Protein AF-A0A4Y4EVH4-F1 (afdb_monomer_lite)

Secondary structure (DSSP, 8-state):
-PPPEEEEEEESSS-EEEEEEEEES-EEEEEEEEEEEEEEEEEEEEEEEEEEEEEEEEEEEEEEEEEEEEEEEEEEEEE-SSS-EEEEEEE-

Organism: NCBI:txid252

Structure (mmCIF, N/CA/C/O backbone):
data_AF-A0A4Y4EVH4-F1
#
_entry.id   AF-A0A4Y4EVH4-F1
#
loop_
_atom_site.group_PDB
_atom_site.id
_atom_site.type_symbol
_atom_site.label_atom_id
_atom_site.label_alt_id
_atom_site.label_comp_id
_atom_site.label_asym_id
_atom_site.label_entity_id
_atom_site.label_seq_id
_atom_site.pdbx_PDB_ins_code
_atom_site.Cartn_x
_atom_site.Cartn_y
_atom_site.Cartn_z
_atom_site.occupancy
_atom_site.B_iso_or_equiv
_atom_site.auth_seq_id
_atom_site.auth_comp_id
_atom_site.auth_asym_id
_atom_site.auth_atom_id
_atom_site.pdbx_PDB_model_num
ATOM 1 N N . MET A 1 1 ? -12.570 -8.011 20.500 1.00 55.34 1 MET A N 1
ATOM 2 C CA . MET A 1 1 ? -11.396 -7.636 19.688 1.00 55.34 1 MET A CA 1
ATOM 3 C C . MET A 1 1 ? -11.367 -8.578 18.496 1.00 55.34 1 MET A C 1
ATOM 5 O O . MET A 1 1 ? -11.098 -9.755 18.694 1.00 55.34 1 MET A O 1
ATOM 9 N N . GLY A 1 2 ? -11.786 -8.122 17.316 1.00 70.06 2 GLY A N 1
ATOM 10 C CA . GLY A 1 2 ? -11.695 -8.919 16.087 1.00 70.06 2 GLY A CA 1
ATOM 11 C C . GLY A 1 2 ? -10.265 -8.977 15.551 1.00 70.06 2 GLY A C 1
ATOM 12 O O . GLY A 1 2 ? -9.499 -8.052 15.830 1.00 70.06 2 GLY A O 1
ATOM 13 N N . PRO A 1 3 ? -9.884 -10.026 14.805 1.00 80.62 3 PRO A N 1
ATOM 14 C CA . PRO A 1 3 ? -8.559 -10.109 14.204 1.00 80.62 3 PRO A CA 1
ATOM 15 C C . PRO A 1 3 ? -8.401 -9.075 13.081 1.00 80.62 3 PRO A C 1
ATOM 17 O O . PRO A 1 3 ? -9.369 -8.746 12.398 1.00 80.62 3 PRO A O 1
ATOM 20 N N . ASN A 1 4 ? -7.175 -8.597 12.878 1.00 83.69 4 ASN A N 1
ATOM 21 C CA . ASN A 1 4 ? -6.778 -7.939 11.635 1.00 83.69 4 ASN A CA 1
ATOM 22 C C . ASN A 1 4 ? -6.106 -8.982 10.734 1.00 83.69 4 ASN A C 1
ATOM 24 O O . ASN A 1 4 ? -5.384 -9.851 11.229 1.00 83.69 4 ASN A O 1
ATOM 28 N N . LEU A 1 5 ? -6.355 -8.910 9.432 1.00 86.69 5 LEU A N 1
ATOM 29 C CA . LEU A 1 5 ? -5.759 -9.771 8.424 1.00 86.69 5 LEU A CA 1
ATOM 30 C C . LEU A 1 5 ? -4.869 -8.931 7.513 1.00 86.69 5 LEU A C 1
ATOM 32 O O . LEU A 1 5 ? -5.342 -7.982 6.897 1.00 86.69 5 LEU A O 1
ATOM 36 N N . ALA A 1 6 ? -3.607 -9.323 7.380 1.00 85.88 6 ALA A N 1
ATOM 37 C CA . ALA A 1 6 ? -2.691 -8.765 6.398 1.00 85.88 6 ALA A CA 1
ATOM 38 C C . ALA A 1 6 ? -2.151 -9.885 5.502 1.00 85.88 6 ALA A C 1
ATOM 40 O O . ALA A 1 6 ? -1.761 -10.946 5.992 1.00 85.88 6 ALA A O 1
ATOM 41 N N . SER A 1 7 ? -2.111 -9.649 4.194 1.00 89.56 7 SER A N 1
ATOM 42 C CA . SER A 1 7 ? -1.499 -10.538 3.214 1.00 89.56 7 SER A CA 1
ATOM 43 C C . SER A 1 7 ? -0.635 -9.730 2.260 1.00 89.56 7 SER A C 1
ATOM 45 O O . SER A 1 7 ? -1.060 -8.700 1.742 1.00 89.56 7 SER A O 1
ATOM 47 N N . VAL A 1 8 ? 0.588 -10.198 2.040 1.00 84.56 8 VAL A N 1
ATOM 48 C CA . VAL A 1 8 ? 1.550 -9.576 1.137 1.00 84.56 8 VAL A CA 1
ATOM 49 C C . VAL A 1 8 ? 2.061 -10.651 0.186 1.00 84.56 8 VAL A C 1
ATOM 51 O O . VAL A 1 8 ? 2.643 -11.647 0.611 1.00 84.56 8 VAL A O 1
ATOM 54 N N . TYR A 1 9 ? 1.841 -10.443 -1.103 1.00 88.44 9 TYR A N 1
ATOM 55 C CA . TYR A 1 9 ? 2.347 -11.252 -2.196 1.00 88.44 9 TYR A CA 1
ATOM 56 C C . TYR A 1 9 ? 3.323 -10.411 -3.016 1.00 88.44 9 TYR A C 1
ATOM 58 O O . TYR A 1 9 ? 2.979 -9.331 -3.487 1.00 88.44 9 TYR A O 1
ATOM 66 N N . GLN A 1 10 ? 4.550 -10.892 -3.192 1.00 84.06 10 GLN A N 1
ATOM 67 C CA . GLN A 1 10 ? 5.581 -10.201 -3.963 1.00 84.06 10 GLN A CA 1
ATOM 68 C C . GLN A 1 10 ? 6.229 -11.187 -4.934 1.00 84.06 10 GLN A C 1
ATOM 70 O O . GLN A 1 10 ? 6.620 -12.288 -4.554 1.00 84.06 10 GLN A O 1
ATOM 75 N N . SER A 1 11 ? 6.367 -10.781 -6.190 1.00 87.00 11 SER A N 1
ATOM 76 C CA . SER A 1 11 ? 7.005 -11.541 -7.259 1.00 87.00 11 SER A C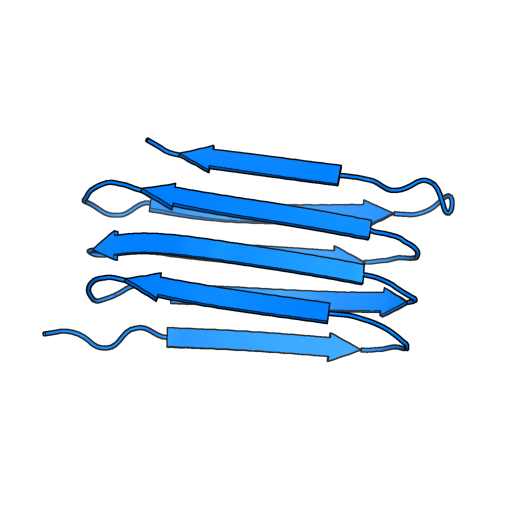A 1
ATOM 77 C C . SER A 1 11 ? 7.954 -10.629 -8.033 1.00 87.00 11 SER A C 1
ATOM 79 O O . SER A 1 11 ? 7.539 -9.576 -8.511 1.00 87.00 11 SER A O 1
A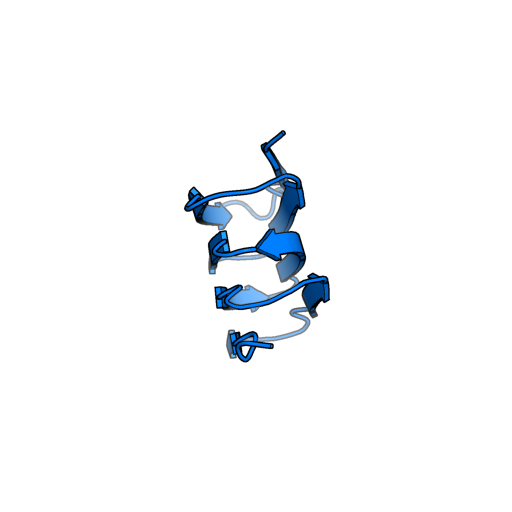TOM 81 N N . GLY A 1 12 ? 9.208 -11.059 -8.196 1.00 84.00 12 GLY A N 1
ATOM 82 C CA . GLY A 1 12 ? 10.296 -10.306 -8.835 1.00 84.00 12 GLY A CA 1
ATOM 83 C C . GLY A 1 12 ? 11.355 -9.835 -7.829 1.00 84.00 12 GLY A C 1
ATOM 84 O O . GLY A 1 12 ? 11.469 -10.415 -6.751 1.00 84.00 12 GLY A O 1
ATOM 85 N N . TYR A 1 13 ? 12.181 -8.848 -8.184 1.00 82.44 13 TYR A N 1
ATOM 86 C CA . TYR A 1 13 ? 13.382 -8.481 -7.422 1.00 82.44 13 TYR A CA 1
ATOM 87 C C . TYR A 1 13 ? 13.304 -7.080 -6.801 1.00 82.44 13 TYR A C 1
ATOM 89 O O . TYR A 1 13 ? 12.962 -6.108 -7.470 1.00 82.44 13 TYR A O 1
ATOM 97 N N . GLY A 1 14 ? 13.702 -6.954 -5.531 1.00 80.69 14 GLY A N 1
ATOM 98 C CA . GLY A 1 14 ? 13.831 -5.657 -4.856 1.00 80.69 14 GLY A CA 1
ATOM 99 C C . GLY A 1 14 ? 12.502 -4.993 -4.485 1.00 80.69 14 GLY A C 1
ATOM 100 O O . GLY A 1 14 ? 12.465 -3.780 -4.322 1.00 80.69 14 GLY A O 1
ATOM 101 N N . ASN A 1 15 ? 11.415 -5.761 -4.383 1.00 82.75 15 ASN A N 1
ATOM 102 C CA . ASN A 1 15 ? 10.124 -5.239 -3.940 1.00 82.75 15 ASN A CA 1
ATOM 103 C C . ASN A 1 15 ? 10.078 -5.129 -2.408 1.00 82.75 15 ASN A C 1
ATOM 105 O O . ASN A 1 15 ? 10.540 -6.023 -1.699 1.00 82.75 15 ASN A O 1
ATOM 109 N N . GLN A 1 16 ? 9.468 -4.066 -1.899 1.00 86.38 16 GLN A N 1
ATOM 110 C CA . GLN A 1 16 ? 9.229 -3.807 -0.488 1.00 86.38 16 GLN A CA 1
ATOM 111 C C . GLN A 1 16 ? 7.736 -3.572 -0.260 1.00 86.38 16 GLN A C 1
ATOM 113 O O . GLN A 1 16 ? 7.094 -2.827 -0.992 1.00 86.38 16 GLN A O 1
ATOM 118 N N . ALA A 1 17 ? 7.174 -4.219 0.754 1.00 83.06 17 ALA A N 1
ATOM 119 C CA . ALA A 1 17 ? 5.789 -4.027 1.146 1.00 83.06 17 ALA A CA 1
ATOM 120 C C . ALA A 1 17 ? 5.685 -3.971 2.671 1.00 83.06 17 ALA A C 1
ATOM 122 O O . ALA A 1 17 ? 6.292 -4.779 3.374 1.00 83.06 17 ALA A O 1
ATOM 123 N N . SER A 1 18 ? 4.911 -3.016 3.174 1.00 87.75 18 SER A N 1
ATOM 124 C CA . SER A 1 18 ? 4.639 -2.812 4.592 1.00 87.75 18 SER A CA 1
ATOM 125 C C . SER A 1 18 ? 3.139 -2.667 4.807 1.00 87.75 18 SER A C 1
ATOM 127 O O . SER A 1 18 ? 2.485 -1.880 4.125 1.00 87.75 18 SER A O 1
ATOM 129 N N . VAL A 1 19 ? 2.592 -3.421 5.760 1.00 82.94 19 VAL A N 1
ATOM 130 C CA . VAL A 1 19 ? 1.189 -3.331 6.177 1.00 82.94 19 VAL A CA 1
ATOM 131 C C . VAL A 1 19 ? 1.156 -3.118 7.686 1.00 82.94 19 VAL A C 1
ATOM 133 O O . VAL A 1 19 ? 1.630 -3.957 8.447 1.00 82.94 19 VAL A O 1
ATOM 136 N N . THR A 1 20 ? 0.600 -1.993 8.124 1.00 86.25 20 THR A N 1
ATOM 137 C CA . THR A 1 20 ? 0.414 -1.638 9.533 1.00 86.25 20 THR A CA 1
ATOM 138 C C . THR A 1 20 ? -1.073 -1.479 9.813 1.00 86.25 20 THR A C 1
ATOM 140 O O . THR A 1 20 ? -1.736 -0.656 9.193 1.00 86.25 20 THR A O 1
ATOM 143 N N . GLN A 1 21 ? -1.606 -2.255 10.756 1.00 84.06 21 GLN A N 1
ATOM 144 C CA . GLN A 1 21 ? -3.027 -2.244 11.111 1.00 84.06 21 GLN A CA 1
ATOM 145 C C . GLN A 1 21 ? -3.191 -1.983 12.609 1.00 84.06 21 GLN A C 1
ATOM 147 O O . GLN A 1 21 ? -2.766 -2.785 13.441 1.00 84.06 21 GLN A O 1
ATOM 152 N N . LYS A 1 22 ? -3.829 -0.868 12.953 1.00 84.50 22 LYS A N 1
ATOM 153 C CA . LYS A 1 22 ? -4.235 -0.473 14.303 1.00 84.50 22 LYS A CA 1
ATOM 154 C C . LYS A 1 22 ? -5.764 -0.539 14.386 1.00 84.50 22 LYS A C 1
ATOM 156 O O . LYS A 1 22 ? -6.452 -0.078 13.481 1.00 84.50 22 LYS A O 1
ATOM 161 N N . GLY A 1 23 ? -6.286 -1.147 15.452 1.00 83.69 23 GLY A N 1
ATOM 162 C CA . GLY A 1 23 ? -7.719 -1.407 15.644 1.00 83.69 23 GLY A CA 1
ATOM 163 C C . GLY A 1 23 ? -8.106 -2.869 15.388 1.00 83.69 23 GLY A C 1
ATOM 164 O O . GLY A 1 23 ? -7.331 -3.761 15.733 1.00 83.69 23 GLY A O 1
ATOM 165 N N . ALA A 1 24 ? -9.306 -3.137 14.866 1.00 81.19 24 ALA A N 1
ATOM 166 C CA . ALA A 1 24 ? -9.859 -4.499 14.759 1.00 81.19 24 ALA A CA 1
ATOM 167 C C . ALA A 1 24 ? -10.685 -4.698 13.482 1.00 81.19 24 ALA A C 1
ATOM 169 O O . ALA A 1 24 ? -11.360 -3.767 13.056 1.00 81.19 24 ALA A O 1
ATOM 170 N N . PHE A 1 25 ? -10.719 -5.924 12.949 1.00 83.12 25 PHE A N 1
ATOM 171 C CA . PHE A 1 25 ? -11.427 -6.275 11.707 1.00 83.12 25 PHE A CA 1
ATOM 172 C C . PHE A 1 25 ? -10.897 -5.562 10.453 1.00 83.12 25 PHE A C 1
ATOM 174 O O . PHE A 1 25 ? -11.633 -5.395 9.486 1.00 83.12 25 PHE A O 1
ATOM 181 N N . ASN A 1 26 ? -9.626 -5.154 10.451 1.00 83.06 26 ASN A N 1
ATOM 182 C CA . ASN A 1 26 ? -8.995 -4.583 9.265 1.00 83.06 26 ASN A CA 1
ATOM 183 C C . ASN A 1 26 ? -8.441 -5.694 8.362 1.00 83.06 26 ASN A C 1
ATOM 185 O O . ASN A 1 26 ? -7.831 -6.643 8.849 1.00 83.06 26 ASN A O 1
ATOM 189 N N . ILE A 1 27 ? -8.622 -5.568 7.052 1.00 86.25 27 ILE A N 1
ATOM 190 C CA . ILE A 1 27 ? -8.114 -6.451 6.006 1.00 86.25 27 ILE A CA 1
ATOM 191 C C . ILE A 1 27 ? -7.189 -5.628 5.107 1.00 86.25 27 ILE A C 1
ATOM 193 O O . ILE A 1 27 ? -7.588 -4.600 4.567 1.00 86.25 27 ILE A O 1
ATOM 197 N N . GLY A 1 28 ? -5.951 -6.079 4.950 1.00 86.19 28 GLY A N 1
ATOM 198 C CA . GLY A 1 28 ? -4.941 -5.462 4.105 1.00 86.19 28 GLY A CA 1
ATOM 199 C C . GLY A 1 28 ? -4.335 -6.493 3.166 1.00 86.19 28 GLY A C 1
ATOM 200 O O . GLY A 1 28 ? -3.782 -7.491 3.617 1.00 86.19 28 GLY A O 1
ATOM 201 N N . LEU A 1 29 ? -4.422 -6.264 1.864 1.00 88.19 29 LEU A N 1
ATOM 202 C CA . LEU A 1 29 ? -3.849 -7.109 0.828 1.00 88.19 29 LEU A CA 1
ATOM 203 C C . LEU A 1 29 ? -2.882 -6.280 -0.015 1.00 88.19 29 LEU A C 1
ATOM 205 O O . LEU A 1 29 ? -3.220 -5.197 -0.477 1.00 88.19 29 LEU A O 1
ATOM 209 N N . VAL A 1 30 ? -1.674 -6.781 -0.228 1.00 84.56 30 VAL A N 1
ATOM 210 C CA . VAL A 1 30 ? -0.677 -6.160 -1.102 1.00 84.56 30 VAL A CA 1
ATOM 211 C C . VAL A 1 30 ? -0.170 -7.216 -2.071 1.00 84.56 30 VAL A C 1
ATOM 213 O O . VAL A 1 30 ? 0.241 -8.288 -1.649 1.00 84.56 30 VAL A O 1
ATOM 216 N N . SER A 1 31 ? -0.185 -6.922 -3.363 1.00 87.06 31 SER A N 1
ATOM 217 C CA . SER A 1 31 ? 0.306 -7.762 -4.448 1.00 87.06 31 SER A CA 1
ATOM 218 C C . SER A 1 31 ? 1.262 -6.940 -5.306 1.00 87.06 31 SER A C 1
ATOM 220 O O . SER A 1 31 ? 0.867 -5.935 -5.888 1.00 87.06 31 SER A O 1
ATOM 222 N N . GLN A 1 32 ? 2.531 -7.331 -5.374 1.00 83.44 32 GLN A N 1
ATOM 223 C CA . GLN A 1 32 ? 3.572 -6.654 -6.145 1.00 83.44 32 GLN A CA 1
ATOM 224 C C . GLN A 1 32 ? 4.161 -7.619 -7.168 1.00 83.44 32 GLN A C 1
ATOM 226 O O . GLN A 1 32 ? 4.809 -8.594 -6.800 1.00 83.44 32 GLN A O 1
ATOM 231 N N . GLN A 1 33 ? 3.978 -7.350 -8.456 1.00 87.12 33 GLN A N 1
ATOM 232 C CA . GLN A 1 33 ? 4.521 -8.154 -9.547 1.00 87.12 33 GLN A CA 1
ATOM 233 C C . GLN A 1 33 ? 5.462 -7.310 -10.411 1.00 87.12 33 GLN A C 1
ATOM 235 O O . GLN A 1 33 ? 5.037 -6.571 -11.299 1.00 87.12 33 GLN A O 1
ATOM 240 N N . GLY A 1 34 ? 6.765 -7.398 -10.162 1.00 85.12 34 GLY A N 1
ATOM 241 C CA . GLY A 1 34 ? 7.710 -6.479 -10.779 1.00 85.12 34 GLY A CA 1
ATOM 242 C C . GLY A 1 34 ? 9.053 -6.384 -10.079 1.00 85.12 34 GLY A C 1
ATOM 243 O O . GLY A 1 34 ? 9.384 -7.228 -9.252 1.00 85.12 34 GLY A O 1
ATOM 244 N N . ASN A 1 35 ? 9.826 -5.352 -10.411 1.00 82.06 35 ASN A N 1
ATOM 245 C CA . ASN A 1 35 ? 11.099 -5.074 -9.749 1.00 82.06 35 ASN A CA 1
ATOM 246 C C . ASN A 1 35 ? 11.092 -3.677 -9.119 1.00 82.06 35 ASN A C 1
ATOM 248 O O . ASN A 1 35 ? 10.624 -2.730 -9.750 1.00 82.06 35 ASN A O 1
ATOM 252 N N . HIS A 1 36 ? 11.679 -3.524 -7.931 1.00 83.31 36 HIS A N 1
ATOM 253 C CA . HIS A 1 36 ? 11.762 -2.240 -7.217 1.00 83.31 36 HIS A CA 1
ATOM 254 C C . HIS A 1 36 ? 10.386 -1.577 -6.986 1.00 83.31 36 HIS A C 1
ATOM 256 O O . HIS A 1 36 ? 10.204 -0.384 -7.227 1.00 83.31 36 HIS A O 1
ATOM 262 N N . LEU A 1 37 ? 9.386 -2.361 -6.578 1.00 81.12 37 LEU A N 1
ATOM 263 C CA . LEU A 1 37 ? 8.075 -1.859 -6.157 1.00 81.12 37 LEU A CA 1
ATOM 264 C C . LEU A 1 37 ? 8.068 -1.605 -4.645 1.00 81.12 37 LEU A C 1
ATOM 266 O O . LEU A 1 37 ? 8.526 -2.454 -3.894 1.00 81.12 37 LEU A O 1
ATOM 270 N N . ASP A 1 38 ? 7.522 -0.483 -4.194 1.00 85.44 38 ASP A N 1
ATOM 271 C CA . ASP A 1 38 ? 7.345 -0.133 -2.783 1.00 85.44 38 ASP A CA 1
ATOM 272 C C . ASP A 1 38 ? 5.853 0.089 -2.493 1.00 85.44 38 ASP A C 1
ATOM 274 O O . ASP A 1 38 ? 5.197 0.887 -3.164 1.00 85.44 38 ASP A O 1
ATOM 278 N N . ALA A 1 39 ? 5.298 -0.640 -1.528 1.00 82.44 39 ALA A N 1
ATOM 279 C CA . ALA A 1 39 ? 3.917 -0.512 -1.082 1.00 82.44 39 ALA A CA 1
ATOM 280 C C . ALA A 1 39 ? 3.870 -0.305 0.430 1.00 82.44 39 ALA A C 1
ATOM 282 O O . ALA A 1 39 ? 4.357 -1.128 1.198 1.00 82.44 39 ALA A O 1
ATOM 283 N N . THR A 1 40 ? 3.195 0.745 0.878 1.00 86.44 40 THR A N 1
ATOM 284 C CA . THR A 1 40 ? 2.886 0.965 2.292 1.00 86.44 40 THR A CA 1
ATOM 285 C C . THR A 1 40 ? 1.379 1.056 2.473 1.00 86.44 40 THR A C 1
ATOM 287 O O . THR A 1 40 ? 0.729 1.882 1.842 1.00 86.44 40 THR A O 1
ATOM 290 N N . LEU A 1 41 ? 0.821 0.229 3.351 1.00 83.88 41 LEU A N 1
ATOM 291 C CA . LEU A 1 41 ? -0.572 0.267 3.776 1.00 83.88 41 LEU A CA 1
ATOM 292 C C . LEU A 1 41 ? -0.630 0.519 5.285 1.00 83.88 41 LEU A C 1
ATOM 294 O O . LEU A 1 41 ? -0.154 -0.300 6.064 1.00 83.88 41 LEU A O 1
ATOM 298 N N . GLU A 1 42 ? -1.239 1.622 5.705 1.00 85.50 42 GLU A N 1
ATOM 299 C CA . GLU A 1 42 ? -1.547 1.913 7.104 1.00 85.50 42 GLU A CA 1
ATOM 300 C C . GLU A 1 42 ? -3.065 2.010 7.290 1.00 85.50 42 GLU A C 1
ATOM 302 O O . GLU A 1 42 ? -3.735 2.781 6.606 1.00 85.50 42 GLU A O 1
ATOM 307 N N . GLN A 1 43 ? -3.613 1.216 8.208 1.00 81.94 43 GLN A N 1
ATOM 308 C CA . GLN A 1 43 ? -5.027 1.203 8.576 1.00 81.94 43 GLN A CA 1
ATOM 309 C C . GLN A 1 43 ? -5.142 1.502 10.069 1.00 81.94 43 GLN A C 1
ATOM 311 O O . GLN A 1 43 ? -4.667 0.715 10.881 1.00 81.94 43 GLN A O 1
ATOM 316 N N . ASP A 1 44 ? -5.761 2.619 10.434 1.00 85.00 44 ASP A N 1
ATOM 317 C CA . ASP A 1 44 ? -5.987 3.043 11.816 1.00 85.00 44 ASP A CA 1
ATOM 318 C C . ASP A 1 44 ? -7.489 3.223 12.079 1.00 85.00 44 ASP A C 1
ATOM 320 O O . ASP A 1 44 ? -8.071 4.275 11.796 1.00 85.00 44 ASP A O 1
ATOM 324 N N . GLY A 1 45 ? -8.141 2.149 12.534 1.00 82.62 45 GLY A N 1
ATOM 325 C CA . GLY A 1 45 ? -9.593 2.099 12.706 1.00 82.62 45 GLY A CA 1
ATOM 326 C C . GLY A 1 45 ? -10.172 0.688 12.814 1.00 82.62 45 GLY A C 1
ATOM 327 O O . GLY A 1 45 ? -9.465 -0.279 13.103 1.00 82.62 45 GLY A O 1
ATOM 328 N N . HIS A 1 46 ? -11.481 0.568 12.597 1.00 80.88 46 HIS A N 1
ATOM 329 C CA . HIS A 1 46 ? -12.193 -0.710 12.606 1.00 80.88 46 HIS A CA 1
ATOM 330 C C . HIS A 1 46 ? -12.897 -0.957 11.272 1.00 80.88 46 HIS A C 1
ATOM 332 O O . HIS A 1 46 ? -13.482 -0.023 10.725 1.00 80.88 46 HIS A O 1
ATOM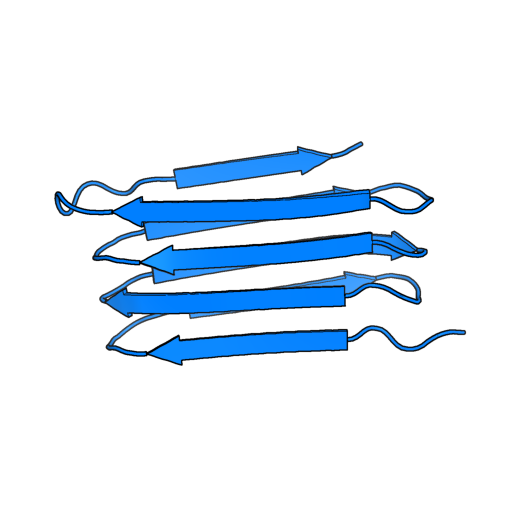 338 N N . GLU A 1 47 ? -12.900 -2.216 10.821 1.00 81.69 47 GLU A N 1
ATOM 339 C CA . GLU A 1 47 ? -13.624 -2.689 9.626 1.00 81.69 47 GLU A CA 1
ATOM 340 C C . GLU A 1 47 ? -13.121 -2.107 8.287 1.00 81.69 47 GLU A C 1
ATOM 342 O O . GLU A 1 47 ? -13.885 -1.932 7.337 1.00 81.69 47 GLU A O 1
ATOM 347 N N . PHE A 1 48 ? -11.826 -1.807 8.171 1.00 82.00 48 PHE A N 1
ATOM 348 C CA . PHE A 1 48 ? -11.243 -1.354 6.905 1.00 82.00 48 PHE A CA 1
ATOM 349 C C . PHE A 1 48 ? -10.810 -2.501 6.004 1.00 82.00 48 PHE A C 1
ATOM 351 O O . PHE A 1 48 ? -10.248 -3.480 6.467 1.00 82.00 48 PHE A O 1
ATOM 358 N N . GLU A 1 49 ? -10.989 -2.344 4.700 1.00 83.25 49 GLU A N 1
ATOM 359 C CA . GLU A 1 49 ? -10.438 -3.225 3.680 1.00 83.25 49 GLU A CA 1
ATOM 360 C C . GLU A 1 49 ? -9.559 -2.399 2.735 1.00 83.25 49 GLU A C 1
ATOM 362 O O . GLU A 1 49 ? -9.950 -1.332 2.257 1.00 83.25 49 GLU A O 1
ATOM 367 N N . ALA A 1 50 ? -8.345 -2.865 2.475 1.00 81.62 50 ALA A N 1
ATOM 368 C CA . ALA A 1 50 ? -7.459 -2.265 1.496 1.00 81.62 50 ALA A CA 1
ATOM 369 C C . ALA A 1 50 ? -6.762 -3.340 0.676 1.00 81.62 50 ALA A C 1
ATOM 371 O O . ALA A 1 50 ? -6.238 -4.304 1.226 1.00 81.62 50 ALA A O 1
ATOM 372 N N . ALA A 1 51 ? -6.712 -3.137 -0.633 1.00 84.62 51 ALA A N 1
ATOM 373 C CA . ALA A 1 51 ? -5.972 -3.951 -1.578 1.00 84.62 51 ALA A CA 1
ATOM 374 C C . ALA A 1 51 ? -5.045 -3.052 -2.406 1.00 84.62 51 ALA A C 1
ATOM 376 O O . ALA A 1 51 ? -5.487 -2.059 -2.976 1.00 84.62 51 ALA A O 1
ATOM 377 N N . ILE A 1 52 ? -3.764 -3.387 -2.485 1.00 82.69 52 ILE A N 1
ATOM 378 C CA . ILE A 1 52 ? -2.777 -2.732 -3.343 1.00 82.69 52 ILE A CA 1
ATOM 379 C C . ILE A 1 52 ? -2.304 -3.766 -4.358 1.00 82.69 52 ILE A C 1
ATOM 381 O O . ILE A 1 52 ? -1.715 -4.763 -3.965 1.00 82.69 52 ILE A O 1
ATOM 385 N N . ASN A 1 53 ? -2.502 -3.521 -5.648 1.00 83.88 53 ASN A N 1
ATOM 386 C CA . ASN A 1 53 ? -1.909 -4.288 -6.734 1.00 83.88 53 ASN A CA 1
ATOM 387 C C . ASN A 1 53 ? -0.934 -3.389 -7.503 1.00 83.88 53 ASN A C 1
ATOM 389 O O . ASN A 1 53 ? -1.332 -2.457 -8.200 1.00 83.88 53 ASN A O 1
ATOM 393 N N . GLN A 1 54 ? 0.360 -3.670 -7.395 1.00 80.44 54 GLN A N 1
ATOM 394 C CA . GLN A 1 54 ? 1.407 -3.008 -8.162 1.00 80.44 54 GLN A CA 1
ATOM 395 C C . GLN A 1 54 ? 1.997 -3.965 -9.187 1.00 80.44 54 GLN A C 1
ATOM 397 O O . GLN A 1 54 ? 2.387 -5.082 -8.854 1.00 80.44 54 GLN A O 1
ATOM 402 N N . ALA A 1 55 ? 2.144 -3.503 -10.422 1.00 82.00 55 ALA A N 1
ATOM 403 C CA . ALA A 1 55 ? 2.869 -4.225 -11.456 1.00 82.00 55 ALA A CA 1
ATOM 404 C C . ALA A 1 55 ? 3.863 -3.312 -12.183 1.00 82.00 55 ALA A C 1
ATOM 406 O O . ALA A 1 55 ? 3.555 -2.148 -12.446 1.00 82.00 55 ALA A O 1
ATOM 407 N N . GLY A 1 56 ? 5.039 -3.833 -12.550 1.00 82.69 56 GLY A N 1
ATOM 408 C CA . GLY A 1 56 ? 6.015 -3.109 -13.378 1.00 82.69 56 GLY A CA 1
ATOM 409 C C . GLY A 1 56 ? 7.399 -2.917 -12.755 1.00 82.69 56 GL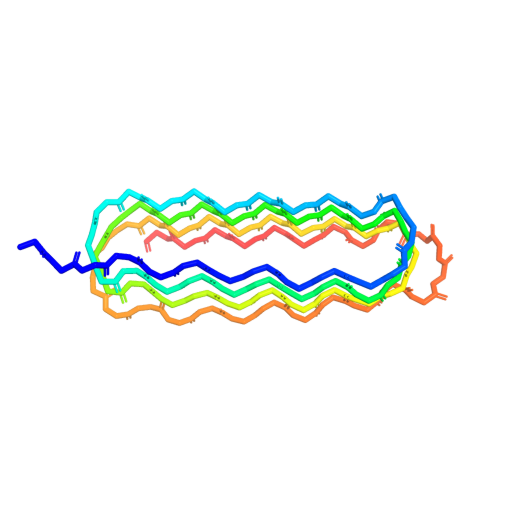Y A C 1
ATOM 410 O O . GLY A 1 56 ? 7.926 -3.814 -12.107 1.00 82.69 56 GLY A O 1
ATOM 411 N N . ILE A 1 57 ? 8.036 -1.771 -13.008 1.00 77.88 57 ILE A N 1
ATOM 412 C CA . ILE A 1 57 ? 9.377 -1.450 -12.486 1.00 77.88 57 ILE A CA 1
ATOM 413 C C . ILE A 1 57 ? 9.352 -0.061 -11.848 1.00 77.88 57 ILE A C 1
ATOM 415 O O . ILE A 1 57 ? 8.782 0.846 -12.454 1.00 77.88 57 ILE A O 1
ATOM 419 N N . ASN A 1 58 ? 9.989 0.100 -10.679 1.00 75.62 58 ASN A N 1
ATOM 420 C CA . ASN A 1 58 ? 10.074 1.361 -9.927 1.00 75.62 58 ASN A CA 1
ATOM 421 C C . ASN A 1 58 ? 8.678 1.946 -9.668 1.00 75.62 58 ASN A C 1
ATOM 423 O O . ASN A 1 58 ? 8.260 2.880 -10.339 1.00 75.62 58 ASN A O 1
ATOM 427 N N . GLY A 1 59 ? 7.905 1.369 -8.756 1.00 74.94 59 GLY A N 1
ATOM 428 C CA . GLY A 1 59 ? 6.544 1.822 -8.438 1.00 74.94 59 GLY A CA 1
ATOM 429 C C . GLY A 1 59 ? 6.414 2.110 -6.955 1.00 74.94 59 GLY A C 1
ATOM 430 O O . GLY A 1 59 ? 6.994 1.369 -6.175 1.00 74.94 59 GLY A O 1
ATOM 431 N N . GLN A 1 60 ? 5.670 3.142 -6.557 1.00 79.88 60 GLN A N 1
ATOM 432 C CA . GLN A 1 60 ? 5.443 3.435 -5.141 1.00 79.88 60 GLN A CA 1
ATOM 433 C C . GLN A 1 60 ? 3.949 3.615 -4.863 1.00 79.88 60 GLN A C 1
ATOM 435 O O . GLN A 1 60 ? 3.281 4.428 -5.491 1.00 79.88 60 GLN A O 1
ATOM 440 N N . VAL A 1 61 ? 3.401 2.891 -3.894 1.00 79.00 61 VAL A N 1
ATOM 441 C CA . VAL A 1 61 ? 2.019 3.061 -3.440 1.00 79.00 61 VAL A CA 1
ATOM 442 C C . VAL A 1 61 ? 2.031 3.296 -1.947 1.00 79.00 61 VAL A C 1
ATOM 444 O O . VAL A 1 61 ? 2.651 2.552 -1.195 1.00 79.00 61 VAL A O 1
ATOM 447 N N . GLN A 1 62 ? 1.292 4.307 -1.514 1.00 81.69 62 GLN A N 1
ATOM 448 C CA . GLN A 1 62 ? 0.986 4.529 -0.115 1.00 81.69 62 GLN A CA 1
ATOM 449 C C . GLN A 1 62 ? -0.527 4.620 0.066 1.00 81.69 62 GLN A C 1
ATOM 451 O O . GLN A 1 62 ? -1.193 5.455 -0.543 1.00 81.69 62 GLN A O 1
ATOM 456 N N . VAL A 1 63 ? -1.070 3.783 0.939 1.00 79.62 63 VAL A N 1
ATOM 457 C CA . VAL A 1 63 ? -2.463 3.824 1.372 1.00 79.62 63 VAL A CA 1
ATOM 458 C C . VAL A 1 63 ? -2.491 4.116 2.858 1.00 79.62 63 VAL A C 1
ATOM 460 O O . VAL A 1 63 ? -1.862 3.414 3.642 1.00 79.62 63 VAL A O 1
ATOM 463 N N . LEU A 1 64 ? -3.237 5.145 3.238 1.00 81.06 64 LEU A N 1
ATOM 464 C CA . LEU A 1 64 ? -3.511 5.510 4.617 1.00 81.06 64 LEU A CA 1
ATOM 465 C C . LEU A 1 64 ? -5.027 5.569 4.822 1.00 81.06 64 LEU A C 1
ATOM 467 O O . LEU A 1 64 ? -5.709 6.447 4.290 1.00 81.06 64 LEU A O 1
ATOM 471 N N . GLN A 1 65 ? -5.555 4.645 5.612 1.00 77.12 65 GLN A N 1
ATOM 472 C CA . GLN A 1 65 ? -6.944 4.630 6.051 1.00 77.12 65 GLN A CA 1
ATOM 473 C C . GLN A 1 65 ? -7.011 4.997 7.525 1.00 77.12 65 GLN A C 1
ATOM 475 O O . GLN A 1 65 ? -6.357 4.375 8.353 1.00 77.12 65 GLN A O 1
ATOM 480 N N . SER A 1 66 ? -7.820 5.996 7.857 1.00 80.06 66 SER A N 1
ATOM 481 C CA . SER A 1 66 ? -8.075 6.417 9.235 1.00 80.06 66 SER A CA 1
ATOM 482 C C . SER A 1 66 ? -9.572 6.624 9.441 1.00 80.06 66 SER A C 1
ATOM 484 O O . SER A 1 66 ? -10.240 7.004 8.483 1.00 80.06 66 SER A O 1
ATOM 486 N N . GLY A 1 67 ? -10.115 6.370 10.636 1.00 74.88 67 GLY A N 1
ATOM 487 C CA . GLY A 1 67 ? -11.534 6.607 10.964 1.00 74.88 67 GLY A CA 1
ATOM 488 C C . GLY A 1 67 ? -12.277 5.365 11.475 1.00 74.88 67 GLY A C 1
ATOM 489 O O . GLY A 1 67 ? -11.679 4.459 12.045 1.00 74.88 67 GLY A O 1
ATOM 490 N N . SER A 1 68 ? -13.593 5.305 11.266 1.00 68.38 68 SER A N 1
ATOM 491 C CA . SER A 1 68 ? -14.440 4.191 11.721 1.00 68.38 68 SER A CA 1
ATOM 492 C C . SER A 1 68 ? -15.499 3.822 10.685 1.00 68.38 68 SER A C 1
ATOM 494 O O . SER A 1 68 ? -16.080 4.719 10.070 1.00 68.38 68 SER A O 1
ATOM 496 N N . GLY A 1 69 ? -15.789 2.525 10.561 1.00 68.38 69 GLY A N 1
ATOM 497 C CA . GLY A 1 69 ? -16.800 1.964 9.664 1.00 68.38 69 GLY A CA 1
ATOM 498 C C . GLY A 1 69 ? -16.206 1.332 8.405 1.00 68.38 69 GLY A C 1
ATOM 499 O O . GLY A 1 69 ? -15.056 1.584 8.051 1.00 68.38 69 GLY A O 1
ATOM 500 N N . TYR A 1 70 ? -17.019 0.537 7.709 1.00 70.38 70 TYR A N 1
ATOM 501 C CA . TYR A 1 70 ? -16.605 -0.182 6.505 1.00 70.38 70 TYR A CA 1
ATOM 502 C C . TYR A 1 70 ? -16.085 0.751 5.406 1.00 70.38 70 TYR A C 1
ATOM 504 O O . TYR A 1 70 ? -16.835 1.556 4.845 1.00 70.38 70 TYR A O 1
ATOM 512 N N . ARG A 1 71 ? -14.798 0.621 5.066 1.00 74.44 71 ARG A N 1
ATOM 513 C CA . ARG A 1 71 ? -14.161 1.339 3.950 1.00 74.44 71 ARG A CA 1
ATOM 514 C C . ARG A 1 71 ? -13.269 0.394 3.169 1.00 74.44 71 ARG A C 1
ATOM 516 O O . ARG A 1 71 ? -12.253 -0.044 3.694 1.00 74.44 71 ARG A O 1
ATOM 523 N N . ALA A 1 72 ? -13.633 0.134 1.918 1.00 76.12 72 ALA A N 1
ATOM 524 C CA . ALA A 1 72 ? -12.832 -0.646 0.985 1.00 76.12 72 ALA A CA 1
ATOM 525 C C . ALA A 1 72 ? -12.060 0.285 0.039 1.00 76.12 72 ALA A C 1
ATOM 527 O O . ALA A 1 72 ? -12.649 1.176 -0.576 1.00 76.12 72 ALA A O 1
ATOM 528 N N . ILE A 1 73 ? -10.748 0.088 -0.079 1.00 77.94 73 ILE A N 1
ATOM 529 C CA . ILE A 1 73 ? -9.892 0.782 -1.046 1.00 77.94 73 ILE A CA 1
ATOM 530 C C . ILE A 1 73 ? -9.171 -0.252 -1.891 1.00 77.94 73 ILE A C 1
ATOM 532 O O . ILE A 1 73 ? -8.568 -1.180 -1.365 1.00 77.94 73 ILE A O 1
ATOM 536 N N . THR A 1 74 ? -9.161 -0.052 -3.202 1.00 79.50 74 THR A N 1
ATOM 537 C CA . THR A 1 74 ? -8.309 -0.815 -4.111 1.00 79.50 74 THR A CA 1
ATOM 538 C C . THR A 1 74 ? -7.408 0.147 -4.867 1.00 79.50 74 THR A C 1
ATOM 540 O O . THR A 1 74 ? -7.874 1.163 -5.382 1.00 79.50 74 THR A O 1
ATOM 543 N N . VAL A 1 75 ? -6.114 -0.159 -4.908 1.00 77.00 75 VAL A N 1
ATOM 544 C CA . VAL A 1 75 ? -5.101 0.617 -5.620 1.00 77.00 75 VAL A CA 1
ATOM 545 C C . VAL A 1 75 ? -4.460 -0.266 -6.664 1.00 77.00 75 VAL A C 1
ATOM 547 O O . VAL A 1 75 ? -3.664 -1.129 -6.320 1.00 77.00 75 VAL A O 1
ATOM 550 N N . ASP A 1 76 ? -4.758 -0.009 -7.931 1.00 77.62 76 ASP A N 1
ATOM 551 C CA . ASP A 1 76 ? -4.118 -0.698 -9.046 1.00 77.62 76 ASP A CA 1
ATOM 552 C C . ASP A 1 76 ? -3.122 0.254 -9.716 1.00 77.62 76 ASP A C 1
ATOM 554 O O . ASP A 1 76 ? -3.503 1.216 -10.386 1.00 77.62 76 ASP A O 1
ATOM 558 N N . GLN A 1 77 ? -1.827 0.005 -9.529 1.00 75.25 77 GLN A N 1
ATOM 559 C CA . GLN A 1 77 ? -0.750 0.802 -10.113 1.00 75.25 77 GLN A CA 1
ATOM 560 C C . GLN A 1 77 ? 0.062 -0.053 -11.089 1.00 75.25 77 GLN A C 1
ATOM 562 O O . GLN A 1 77 ? 0.684 -1.043 -10.714 1.00 75.25 77 GLN A O 1
ATOM 567 N N . ILE A 1 78 ? 0.098 0.353 -12.360 1.00 69.12 78 ILE A N 1
ATOM 568 C CA . ILE A 1 78 ? 0.842 -0.346 -13.414 1.00 69.12 78 ILE A CA 1
ATOM 569 C C . ILE A 1 78 ? 1.919 0.597 -13.970 1.00 69.12 78 ILE A C 1
ATOM 571 O O . ILE A 1 78 ? 1.628 1.465 -14.792 1.00 69.12 78 ILE A O 1
AT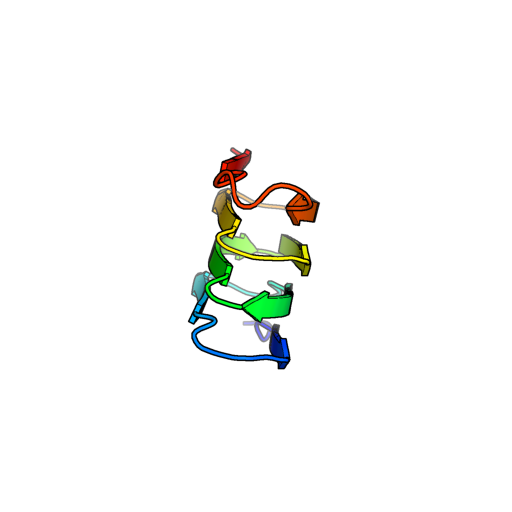OM 575 N N . SER A 1 79 ? 3.176 0.421 -13.556 1.00 67.81 79 SER A N 1
ATOM 576 C CA . SER A 1 79 ? 4.325 1.170 -14.090 1.00 67.81 79 SER A CA 1
ATOM 577 C C . SER A 1 79 ? 4.880 0.495 -15.347 1.00 67.81 79 SER A C 1
ATOM 579 O O . SER A 1 79 ? 5.638 -0.468 -15.261 1.00 67.81 79 SER A O 1
ATOM 581 N N . ARG A 1 80 ? 4.536 1.004 -16.538 1.00 61.47 80 ARG A N 1
ATOM 582 C CA . ARG A 1 80 ? 5.016 0.450 -17.826 1.00 61.47 80 ARG A CA 1
ATOM 583 C C . ARG A 1 80 ? 6.285 1.106 -18.385 1.00 61.47 80 ARG A C 1
ATOM 585 O O . ARG A 1 80 ? 6.874 0.552 -19.304 1.00 61.47 80 ARG A O 1
ATOM 592 N N . SER A 1 81 ? 6.707 2.264 -17.871 1.00 58.06 81 SER A N 1
ATOM 593 C CA . SER A 1 81 ? 7.749 3.098 -18.504 1.00 58.06 81 SER A CA 1
ATOM 594 C C . SER A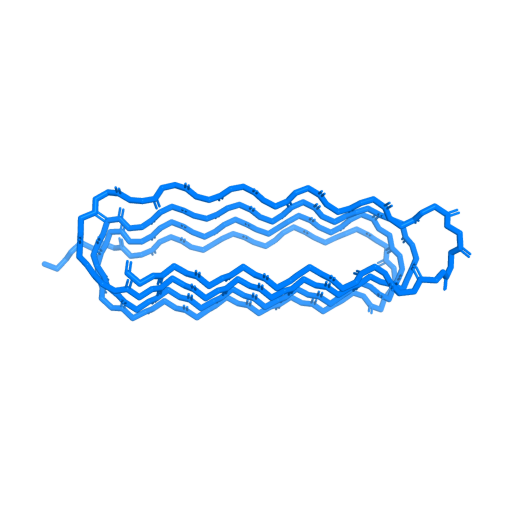 1 81 ? 9.003 3.349 -17.654 1.00 58.06 81 SER A C 1
ATOM 596 O O . SER A 1 81 ? 9.829 4.172 -18.035 1.00 58.06 81 SER A O 1
ATOM 598 N N . GLY A 1 82 ? 9.166 2.682 -16.505 1.00 52.28 82 GLY A N 1
ATOM 599 C CA . GLY A 1 82 ? 10.301 2.913 -15.593 1.00 52.28 82 GLY A CA 1
ATOM 600 C C . GLY A 1 82 ? 10.267 4.261 -14.858 1.00 52.28 82 GLY A C 1
ATOM 601 O O . GLY A 1 82 ? 11.148 4.534 -14.044 1.00 52.28 82 GLY A O 1
ATOM 602 N N . VAL A 1 83 ? 9.247 5.084 -15.114 1.00 53.06 83 VAL A N 1
ATOM 603 C CA . VAL A 1 83 ? 8.935 6.280 -14.334 1.00 53.06 83 VAL A CA 1
ATOM 604 C C . VAL A 1 83 ? 8.123 5.839 -13.120 1.00 53.06 83 VAL A C 1
ATOM 606 O O . VAL A 1 83 ? 7.077 5.208 -13.276 1.00 53.06 83 VAL A O 1
ATOM 609 N N . GLY A 1 84 ? 8.619 6.176 -11.930 1.00 55.84 84 GLY A N 1
ATOM 610 C CA . GLY A 1 84 ? 7.913 6.044 -10.657 1.00 55.84 84 GLY A CA 1
ATOM 611 C C . GLY A 1 84 ? 6.472 6.513 -10.752 1.00 55.84 84 GLY A C 1
ATOM 612 O O . GLY A 1 84 ? 6.236 7.716 -10.802 1.00 55.84 84 GLY A O 1
ATOM 613 N N . ALA A 1 85 ? 5.508 5.594 -10.779 1.00 58.12 85 ALA A N 1
ATOM 614 C CA . ALA A 1 85 ? 4.122 5.960 -10.535 1.00 58.12 85 ALA A CA 1
ATOM 615 C C . ALA A 1 85 ? 3.916 5.905 -9.022 1.00 58.12 85 ALA A C 1
ATOM 617 O O . ALA A 1 85 ? 3.916 4.821 -8.438 1.00 58.12 85 ALA A O 1
ATOM 618 N N . THR A 1 86 ? 3.812 7.082 -8.403 1.00 64.19 86 THR A N 1
ATOM 619 C CA . THR A 1 86 ? 3.460 7.224 -6.991 1.00 64.19 86 THR A CA 1
ATOM 620 C C . THR A 1 86 ? 1.949 7.379 -6.873 1.00 64.19 86 THR A C 1
ATOM 622 O O . THR A 1 86 ? 1.394 8.345 -7.395 1.00 64.19 86 THR A O 1
ATOM 625 N N . ALA A 1 87 ? 1.274 6.455 -6.191 1.00 64.50 87 ALA A N 1
ATOM 626 C CA . ALA A 1 87 ? -0.131 6.616 -5.824 1.00 64.50 87 ALA A CA 1
ATOM 627 C C . ALA A 1 87 ? -0.251 6.749 -4.304 1.00 64.50 87 ALA A C 1
ATOM 629 O O . ALA A 1 87 ? 0.057 5.812 -3.572 1.00 64.50 87 ALA A O 1
ATOM 630 N N . THR A 1 88 ? -0.703 7.911 -3.832 1.00 68.00 88 THR A N 1
ATOM 631 C CA . THR A 1 88 ? -1.018 8.142 -2.418 1.00 68.00 88 THR A CA 1
ATOM 632 C C . THR A 1 88 ? -2.526 8.247 -2.257 1.00 68.00 88 THR A C 1
ATOM 634 O O . THR A 1 88 ? -3.148 9.140 -2.830 1.00 68.00 88 THR A O 1
ATOM 637 N N . ILE A 1 89 ? -3.119 7.359 -1.465 1.00 69.81 89 ILE A N 1
ATOM 638 C CA . ILE A 1 89 ? -4.543 7.401 -1.131 1.00 69.81 89 ILE A CA 1
ATOM 639 C C . ILE A 1 89 ? -4.680 7.588 0.373 1.00 69.81 89 ILE A C 1
ATOM 641 O O . ILE A 1 89 ? -4.191 6.777 1.153 1.00 69.81 89 ILE A O 1
ATOM 645 N N . VAL A 1 90 ? -5.355 8.667 0.772 1.00 71.69 90 VAL A N 1
ATOM 646 C CA . VAL A 1 90 ? -5.655 8.982 2.172 1.00 71.69 90 VAL A CA 1
ATOM 647 C C . VAL A 1 90 ? -7.166 9.053 2.337 1.00 71.69 90 VAL A C 1
ATOM 649 O O . VAL A 1 90 ? -7.806 9.886 1.697 1.00 71.69 90 VAL A O 1
ATOM 652 N N . THR A 1 91 ? -7.741 8.231 3.213 1.00 66.06 91 THR A N 1
ATOM 653 C CA . THR A 1 91 ? -9.155 8.358 3.603 1.00 66.06 91 THR A CA 1
ATOM 654 C C . THR A 1 91 ? -9.287 8.815 5.047 1.00 66.06 91 THR A C 1
ATOM 656 O O . THR A 1 91 ? -8.633 8.264 5.938 1.00 66.06 91 THR A O 1
ATOM 659 N N . ARG A 1 92 ? -10.148 9.814 5.256 1.00 61.22 92 ARG A N 1
ATOM 660 C CA . ARG A 1 92 ? -10.538 10.383 6.550 1.00 61.22 92 ARG A CA 1
ATOM 661 C C . ARG A 1 92 ? -11.986 10.037 6.839 1.00 61.22 92 ARG A C 1
ATOM 663 O O . ARG A 1 92 ? -12.804 10.096 5.901 1.00 61.22 92 ARG A O 1
#

Foldseek 3Di:
DADAAEEAAEADEQEAEEAAAADHLHYYAEHEAEYNEYYYHYAHEHQEAEYEHEYYAQEYEYEAHHDYDHDYYYHHHYDPDNPYDYHYHHDD

Sequence (92 aa):
MGPNLASVYQSGYGNQASVTQKGAFNIGLVSQQGNHLDATLEQDGHEFEAAINQAGINGQVQVLQSGSGYRAITVDQISRSGVGATATIVTR

pLDDT: mean 78.4, std 8.83, range [52.28, 89.56]

Radius of gyration: 12.9 Å; chains: 1; bounding box: 31×22×38 Å

InterPro domains:
  IPR009742 Curlin associated [PF07012] (15-45)